Protein AF-A0AAU9N1W0-F1 (afdb_monomer_lite)

Sequence (113 aa):
MAKTRSMTRNQNHDDGSSTKKIKTWDNGGVAPWLDLNHDVLFLVMMRLGIVDFFAFSGVCKSWRSLSLSNKKRFMASKPPILMRISTRGNEKECCLKDFEGRKLKTIIPHSER

Structure (mmCIF, N/CA/C/O backbone):
data_AF-A0AAU9N1W0-F1
#
_entry.id   AF-A0AAU9N1W0-F1
#
loop_
_atom_site.group_PDB
_atom_site.id
_atom_site.type_symbol
_atom_site.label_atom_id
_atom_site.label_alt_id
_atom_site.label_comp_id
_atom_site.label_asym_id
_atom_site.label_entity_id
_atom_site.label_seq_id
_atom_site.pdbx_PDB_ins_code
_atom_site.Cartn_x
_atom_site.Cartn_y
_atom_site.C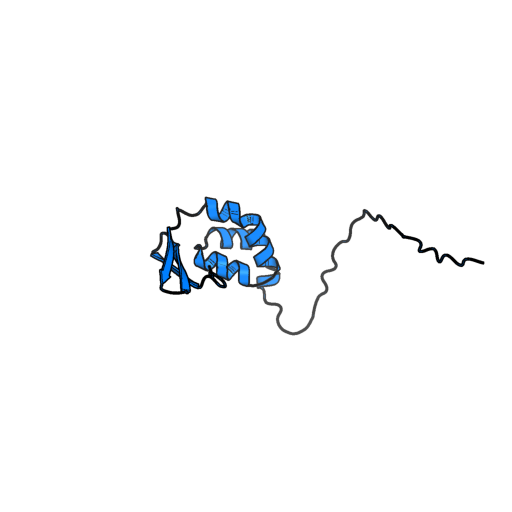artn_z
_atom_site.occupancy
_atom_site.B_iso_or_equiv
_atom_site.auth_seq_id
_atom_site.auth_comp_id
_atom_site.auth_asym_id
_atom_site.auth_atom_id
_atom_site.pdbx_PDB_model_num
ATOM 1 N N . MET A 1 1 ? 59.869 12.575 26.942 1.00 43.62 1 MET A N 1
ATOM 2 C CA . MET A 1 1 ? 59.763 11.940 25.609 1.00 43.62 1 MET A CA 1
ATOM 3 C C . MET A 1 1 ? 58.312 11.546 25.378 1.00 43.62 1 MET A C 1
ATOM 5 O O . MET A 1 1 ? 57.857 10.566 25.950 1.00 43.62 1 MET A O 1
ATOM 9 N N . ALA A 1 2 ? 57.566 12.355 24.627 1.00 40.91 2 ALA A N 1
ATOM 10 C CA . ALA A 1 2 ? 56.167 12.102 24.289 1.00 40.91 2 ALA A CA 1
ATOM 11 C C . ALA A 1 2 ? 56.091 11.577 22.850 1.00 40.91 2 ALA A C 1
ATOM 13 O O . ALA A 1 2 ? 56.709 12.154 21.959 1.00 40.91 2 ALA A O 1
ATOM 14 N N . LYS A 1 3 ? 55.360 10.481 22.622 1.00 43.44 3 LYS A N 1
ATOM 15 C CA . LYS A 1 3 ? 55.134 9.918 21.285 1.00 43.44 3 LYS A CA 1
ATOM 16 C C . LYS A 1 3 ? 53.661 10.091 20.926 1.00 43.44 3 LYS A C 1
ATOM 18 O O . LYS A 1 3 ? 52.831 9.247 21.244 1.00 43.44 3 LYS A O 1
ATOM 23 N N . THR A 1 4 ? 53.335 11.216 20.300 1.00 46.97 4 THR A N 1
ATOM 24 C CA . THR A 1 4 ? 52.032 11.467 19.679 1.00 46.97 4 THR A CA 1
ATOM 25 C C . THR A 1 4 ? 51.969 10.733 18.342 1.00 46.97 4 THR A C 1
ATOM 27 O O . THR A 1 4 ? 52.830 10.890 17.479 1.00 46.97 4 THR A O 1
ATOM 30 N N . ARG A 1 5 ? 50.960 9.877 18.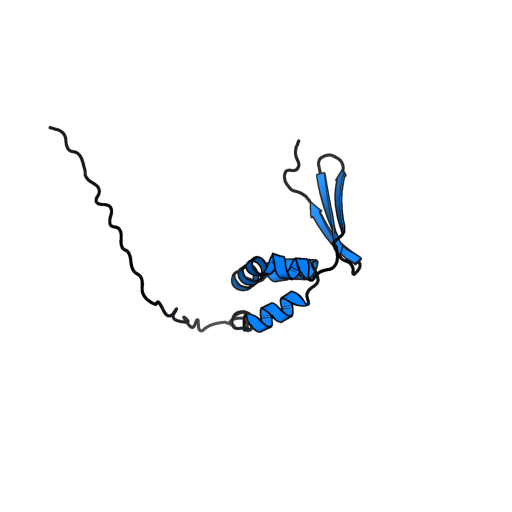179 1.00 45.56 5 ARG A N 1
ATOM 31 C CA . ARG A 1 5 ? 50.696 9.151 16.934 1.00 45.56 5 ARG A CA 1
ATOM 32 C C . ARG A 1 5 ? 49.720 9.999 16.116 1.00 45.56 5 ARG A C 1
ATOM 34 O O . ARG A 1 5 ? 48.571 10.151 16.518 1.00 45.56 5 ARG A O 1
ATOM 41 N N . SER A 1 6 ? 50.190 10.598 15.022 1.00 42.62 6 SER A N 1
ATOM 42 C CA . SER A 1 6 ? 49.324 11.293 14.067 1.00 42.62 6 SER A CA 1
ATOM 43 C C . SER A 1 6 ? 48.512 10.270 13.266 1.00 42.62 6 SER A C 1
ATOM 45 O O . SER A 1 6 ? 49.007 9.193 12.929 1.00 42.62 6 SER A O 1
ATOM 47 N N . MET A 1 7 ? 47.250 10.590 12.983 1.00 37.75 7 MET A N 1
ATOM 48 C CA . MET A 1 7 ? 46.437 9.864 12.010 1.00 37.75 7 MET A CA 1
ATOM 49 C C . MET A 1 7 ? 46.063 10.818 10.882 1.00 37.75 7 MET A C 1
ATOM 51 O O . MET A 1 7 ? 45.383 11.820 11.095 1.00 37.75 7 MET A O 1
ATOM 55 N N . THR A 1 8 ? 46.556 10.513 9.687 1.00 45.19 8 THR A N 1
ATOM 56 C CA . THR A 1 8 ? 46.300 11.254 8.453 1.00 45.19 8 THR A CA 1
ATOM 57 C C . THR A 1 8 ? 44.890 10.926 7.959 1.00 45.19 8 THR A C 1
ATOM 59 O O . THR A 1 8 ? 44.561 9.768 7.708 1.00 45.19 8 THR A O 1
ATOM 62 N N . ARG A 1 9 ? 44.040 11.949 7.845 1.00 38.00 9 ARG A N 1
ATOM 63 C CA . ARG A 1 9 ? 42.681 11.866 7.296 1.00 38.00 9 ARG A CA 1
ATOM 64 C C . ARG A 1 9 ? 42.753 12.074 5.783 1.00 38.00 9 ARG A C 1
ATOM 66 O O . ARG A 1 9 ? 42.900 13.208 5.340 1.00 38.00 9 ARG A O 1
ATOM 73 N N . ASN A 1 10 ? 42.619 11.003 5.004 1.00 48.00 10 ASN A N 1
ATOM 74 C CA . ASN A 1 10 ? 42.475 11.117 3.553 1.00 48.00 10 ASN A CA 1
ATOM 75 C C . ASN A 1 10 ? 41.019 11.451 3.203 1.00 48.00 10 ASN A C 1
ATOM 77 O O . ASN A 1 10 ? 40.102 10.701 3.538 1.00 48.00 10 ASN A O 1
ATOM 81 N N . GLN A 1 11 ? 40.824 12.599 2.555 1.00 49.47 11 GLN A N 1
ATOM 82 C CA . GLN A 1 11 ? 39.613 12.937 1.815 1.00 49.47 11 GLN A CA 1
ATOM 83 C C . GLN A 1 11 ? 39.858 12.577 0.351 1.00 49.47 11 GLN A C 1
ATOM 85 O O . GLN A 1 11 ? 40.803 13.100 -0.230 1.00 49.47 11 GLN A O 1
ATOM 90 N N . ASN A 1 12 ? 39.004 11.738 -0.233 1.00 49.66 12 ASN A N 1
ATOM 91 C CA . ASN A 1 12 ? 38.933 11.583 -1.682 1.00 49.66 12 ASN A CA 1
ATOM 92 C C . ASN A 1 12 ? 37.580 12.120 -2.149 1.00 49.66 12 ASN A C 1
ATOM 94 O O . ASN A 1 12 ? 36.524 11.664 -1.707 1.00 49.66 12 ASN A O 1
ATOM 98 N N . HIS A 1 13 ? 37.672 13.139 -2.992 1.00 50.28 13 HIS A N 1
ATOM 99 C CA . HIS A 1 13 ? 36.611 13.757 -3.764 1.00 50.28 13 HIS A CA 1
ATOM 100 C C . HIS A 1 13 ? 36.705 13.121 -5.151 1.00 50.28 13 HIS A C 1
ATOM 102 O O . HIS A 1 13 ? 37.756 13.235 -5.767 1.00 50.28 13 HIS A O 1
ATOM 108 N N . ASP A 1 14 ? 35.653 12.458 -5.627 1.00 45.44 14 ASP A N 1
ATOM 109 C CA . ASP A 1 14 ? 35.575 11.983 -7.012 1.00 45.44 14 ASP A CA 1
ATOM 110 C C . ASP A 1 14 ? 34.160 12.243 -7.537 1.00 45.44 14 ASP A C 1
ATOM 112 O O . ASP A 1 14 ? 33.207 11.518 -7.241 1.00 45.44 14 ASP A O 1
ATOM 116 N N . ASP A 1 15 ? 34.043 13.331 -8.298 1.00 48.41 15 ASP A N 1
ATOM 117 C CA . ASP A 1 15 ? 33.016 13.502 -9.318 1.00 48.41 15 ASP A CA 1
ATOM 118 C C . ASP A 1 15 ? 33.400 12.640 -10.525 1.00 48.41 15 ASP A C 1
ATOM 120 O O . ASP A 1 15 ? 34.540 12.684 -10.984 1.00 48.41 15 ASP A O 1
ATOM 124 N N . GLY A 1 16 ? 32.442 11.902 -11.090 1.00 38.09 16 GLY A N 1
ATOM 125 C CA . GLY A 1 16 ? 32.616 11.321 -12.422 1.00 38.09 16 GLY A CA 1
ATOM 126 C C . GLY A 1 16 ? 31.997 9.944 -12.608 1.00 38.09 16 GLY A C 1
ATOM 127 O O . GLY A 1 16 ? 32.638 8.928 -12.381 1.00 38.09 16 GLY A O 1
ATOM 128 N N . SER A 1 17 ? 30.754 9.943 -13.094 1.00 55.50 17 SER A N 1
ATOM 129 C CA . SER A 1 17 ? 30.166 8.927 -13.981 1.00 55.50 17 SER A CA 1
ATOM 130 C C . SER A 1 17 ? 30.546 7.459 -13.719 1.00 55.50 17 SER A C 1
ATOM 132 O O . SER A 1 17 ? 31.507 6.925 -14.269 1.00 55.50 17 SER A O 1
ATOM 134 N N . SER A 1 18 ? 29.710 6.755 -12.952 1.00 45.41 18 SER A N 1
ATOM 135 C CA . SER A 1 18 ? 29.723 5.291 -12.915 1.00 45.41 18 SER A CA 1
ATOM 136 C C . SER A 1 18 ? 28.427 4.752 -13.507 1.00 45.41 18 SER A C 1
ATOM 138 O O . SER A 1 18 ? 27.393 4.654 -12.840 1.00 45.41 18 SER A O 1
ATOM 140 N N . THR A 1 19 ? 28.491 4.393 -14.787 1.00 55.75 19 THR A N 1
ATOM 141 C CA . THR A 1 19 ? 27.538 3.504 -15.449 1.00 55.75 19 THR A CA 1
ATOM 142 C C . THR A 1 19 ? 27.465 2.213 -14.633 1.00 55.75 19 THR A C 1
ATOM 144 O O . THR A 1 19 ? 28.410 1.421 -14.614 1.00 55.75 19 THR A O 1
ATOM 147 N N . LYS A 1 20 ? 26.370 2.002 -13.893 1.00 53.62 20 LYS A N 1
ATOM 148 C CA . LYS A 1 20 ? 26.198 0.785 -13.094 1.00 53.62 20 LYS A CA 1
ATOM 149 C C . LYS A 1 20 ? 26.062 -0.407 -14.039 1.00 53.62 20 LYS A C 1
ATOM 151 O O . LYS A 1 20 ? 25.022 -0.600 -14.659 1.00 53.62 20 LYS A O 1
ATOM 156 N N . LYS A 1 21 ? 27.139 -1.193 -14.135 1.00 45.66 21 LYS A N 1
ATOM 157 C CA . LYS A 1 21 ? 27.176 -2.520 -14.757 1.00 45.66 21 LYS A CA 1
ATOM 158 C C . LYS A 1 21 ? 25.993 -3.348 -14.257 1.00 45.66 21 LYS A C 1
ATOM 160 O O . LYS A 1 21 ? 25.926 -3.678 -13.072 1.00 45.66 21 LYS A O 1
ATOM 165 N N . ILE A 1 22 ? 25.096 -3.701 -15.170 1.00 53.22 22 ILE A N 1
ATOM 166 C CA . ILE A 1 22 ? 24.101 -4.748 -14.956 1.00 53.22 22 ILE A CA 1
ATOM 167 C C . ILE A 1 22 ? 24.892 -6.049 -14.833 1.00 53.22 22 ILE A C 1
ATOM 169 O O . ILE A 1 22 ? 25.484 -6.533 -15.794 1.00 53.22 22 ILE A O 1
ATOM 173 N N . LYS A 1 23 ? 24.994 -6.554 -13.604 1.00 50.44 23 LYS A N 1
ATOM 174 C CA . LYS A 1 23 ? 25.594 -7.850 -13.313 1.00 50.44 23 LYS A CA 1
ATOM 175 C C . LYS A 1 23 ? 24.504 -8.888 -13.564 1.00 50.44 23 LYS A C 1
ATOM 177 O O . LYS A 1 23 ? 23.641 -9.084 -12.714 1.00 50.44 23 LYS A O 1
ATOM 182 N N . THR A 1 24 ? 24.508 -9.477 -14.754 1.00 47.59 24 THR A N 1
ATOM 183 C CA . THR A 1 24 ? 23.629 -10.586 -15.127 1.00 47.59 24 THR A CA 1
ATOM 184 C C . THR A 1 24 ? 23.918 -11.754 -14.189 1.00 47.59 24 THR A C 1
ATOM 186 O O . THR A 1 24 ? 25.032 -12.278 -14.166 1.00 47.59 24 THR A O 1
ATOM 189 N N . TRP A 1 25 ? 22.943 -12.111 -13.355 1.00 46.00 25 TRP A N 1
ATOM 190 C CA . TRP A 1 25 ? 22.991 -13.328 -12.555 1.00 46.00 25 TRP A CA 1
ATOM 191 C C . TRP A 1 25 ? 22.238 -14.403 -13.334 1.00 46.00 25 TRP A C 1
ATOM 193 O O . TRP A 1 25 ? 21.014 -14.481 -13.274 1.00 46.00 25 TRP A O 1
ATOM 203 N N . ASP A 1 26 ? 22.977 -15.206 -14.095 1.00 58.41 26 ASP A N 1
ATOM 204 C CA . ASP A 1 26 ? 22.458 -16.452 -14.654 1.00 58.41 26 ASP A CA 1
ATOM 205 C C . ASP A 1 26 ? 22.409 -17.495 -13.534 1.00 58.41 26 ASP A C 1
ATOM 207 O O . ASP A 1 26 ? 23.433 -18.049 -13.133 1.00 58.41 26 ASP A O 1
ATOM 211 N N . ASN A 1 27 ? 21.224 -17.663 -12.941 1.00 46.78 27 ASN A N 1
ATOM 212 C CA . ASN A 1 27 ? 20.577 -18.959 -12.704 1.00 46.78 27 ASN A CA 1
ATOM 213 C C . ASN A 1 27 ? 19.375 -18.799 -11.762 1.00 46.78 27 ASN A C 1
ATOM 215 O O . ASN A 1 27 ? 19.530 -18.449 -10.593 1.00 46.78 27 ASN A O 1
ATOM 219 N N . GLY A 1 28 ? 18.185 -19.133 -12.273 1.00 53.16 28 GLY A N 1
ATOM 220 C CA . GLY A 1 28 ? 16.976 -19.345 -11.472 1.00 53.16 28 GLY A CA 1
ATOM 221 C C . GLY A 1 28 ? 15.982 -18.183 -11.448 1.00 53.16 28 GLY A C 1
ATOM 222 O O . GLY A 1 28 ? 15.647 -17.696 -10.375 1.00 53.16 28 GLY A O 1
ATOM 223 N N . GLY A 1 29 ? 15.491 -17.762 -12.620 1.00 57.62 29 GLY A N 1
ATOM 224 C CA . GLY A 1 29 ? 14.239 -17.006 -12.759 1.00 57.62 29 GLY A CA 1
ATOM 225 C C . GLY A 1 29 ? 14.193 -15.675 -12.008 1.00 57.62 29 GLY A C 1
ATOM 226 O O . GLY A 1 29 ? 13.436 -15.525 -11.050 1.00 57.62 29 GLY A O 1
ATOM 227 N N . VAL A 1 30 ? 14.958 -14.681 -12.467 1.00 56.75 30 VAL A N 1
ATOM 228 C CA . VAL A 1 30 ? 14.733 -13.290 -12.054 1.00 56.75 30 VAL A CA 1
ATOM 229 C C . VAL A 1 30 ? 13.292 -12.938 -12.421 1.00 56.75 30 VAL A C 1
ATOM 231 O O . VAL A 1 30 ? 12.916 -12.971 -13.591 1.00 56.75 30 VAL A O 1
ATOM 234 N N . ALA A 1 31 ? 12.459 -12.683 -11.408 1.00 61.06 31 ALA A N 1
ATOM 235 C CA . ALA A 1 31 ? 11.054 -12.370 -11.614 1.00 61.06 31 ALA A CA 1
ATOM 236 C C . ALA A 1 31 ? 10.946 -11.190 -12.606 1.00 61.06 31 ALA A C 1
ATOM 238 O O . ALA A 1 31 ? 11.535 -10.142 -12.325 1.00 61.06 31 ALA A O 1
ATOM 239 N N . PRO A 1 32 ? 10.177 -11.312 -13.708 1.00 67.44 32 PRO A N 1
ATOM 240 C CA . PRO A 1 32 ? 10.053 -10.287 -14.759 1.00 67.44 32 PRO A CA 1
ATOM 241 C C . PRO A 1 32 ? 9.719 -8.877 -14.240 1.00 67.44 32 PRO A C 1
ATOM 243 O O . PRO A 1 32 ? 9.941 -7.870 -14.901 1.00 67.44 32 PRO A O 1
ATOM 246 N N . TRP A 1 33 ? 9.185 -8.809 -13.023 1.00 68.81 33 TRP A N 1
ATOM 247 C CA . TRP A 1 33 ? 8.803 -7.604 -12.304 1.00 68.81 33 TRP A CA 1
ATOM 248 C C . TRP A 1 33 ? 9.968 -6.721 -11.832 1.00 68.81 33 TRP A C 1
ATOM 250 O O . TRP A 1 33 ? 9.726 -5.555 -11.517 1.00 68.81 33 TRP A O 1
ATOM 260 N N . LEU A 1 34 ? 11.203 -7.237 -11.747 1.00 66.69 34 LEU A N 1
ATOM 261 C CA . LEU A 1 34 ? 12.376 -6.422 -11.388 1.00 66.69 34 LEU A CA 1
ATOM 262 C C . LEU A 1 34 ? 12.856 -5.542 -12.550 1.00 66.69 34 LEU A C 1
ATOM 264 O O . LEU A 1 34 ? 13.309 -4.429 -12.293 1.00 66.69 34 LEU A O 1
ATOM 268 N N . ASP A 1 35 ? 12.687 -6.010 -13.788 1.00 72.44 35 ASP A N 1
ATOM 269 C CA . ASP A 1 35 ? 13.051 -5.285 -15.014 1.00 72.44 35 ASP A CA 1
ATOM 270 C C . ASP A 1 35 ? 11.896 -4.432 -15.567 1.00 72.44 35 ASP A C 1
ATOM 272 O O . ASP A 1 35 ? 12.019 -3.784 -16.609 1.00 72.44 35 ASP A O 1
ATOM 276 N N . LEU A 1 36 ? 10.7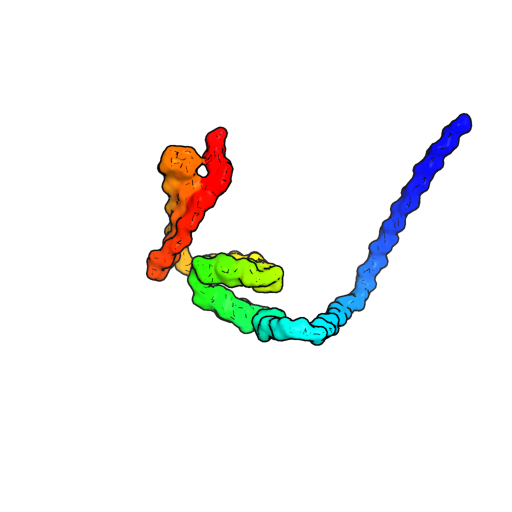51 -4.408 -14.875 1.00 76.62 36 LEU A N 1
ATOM 277 C CA . LEU A 1 36 ? 9.608 -3.603 -15.284 1.00 76.62 36 LEU A CA 1
ATOM 278 C C . LEU A 1 36 ? 9.947 -2.107 -15.193 1.00 76.62 36 LEU A C 1
ATOM 280 O O . LEU A 1 36 ? 10.375 -1.614 -14.148 1.00 76.62 36 LEU A O 1
ATOM 284 N N . ASN A 1 37 ? 9.689 -1.372 -16.278 1.00 87.00 37 ASN A N 1
ATOM 285 C CA . ASN A 1 37 ? 9.927 0.069 -16.346 1.00 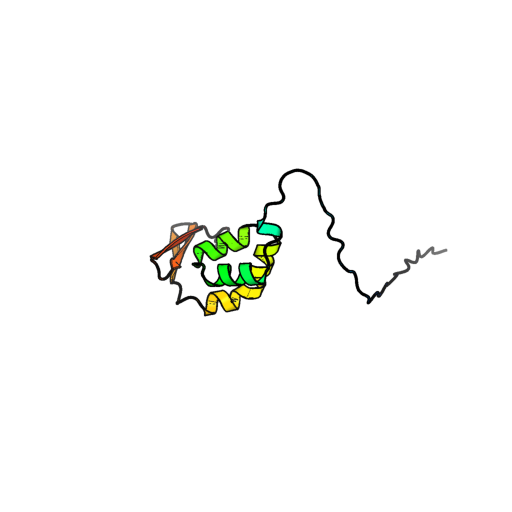87.00 37 ASN A CA 1
ATOM 286 C C . ASN A 1 37 ? 9.204 0.811 -15.198 1.00 87.00 37 ASN A C 1
ATOM 288 O O . ASN A 1 37 ? 8.002 0.630 -14.970 1.00 87.00 37 ASN A O 1
ATOM 292 N N . HIS A 1 38 ? 9.940 1.684 -14.504 1.00 87.88 38 HIS A N 1
ATOM 293 C CA . HIS A 1 38 ? 9.441 2.530 -13.422 1.00 87.88 38 HIS A CA 1
ATOM 294 C C . HIS A 1 38 ? 8.217 3.371 -13.805 1.00 87.88 38 HIS A C 1
ATOM 296 O O . HIS A 1 38 ? 7.362 3.594 -12.949 1.00 87.88 38 HIS A O 1
ATOM 302 N N . ASP A 1 39 ? 8.087 3.781 -15.066 1.00 90.75 39 ASP A N 1
ATOM 303 C CA . ASP A 1 39 ? 6.933 4.545 -15.548 1.00 90.75 39 ASP A CA 1
ATOM 304 C C . ASP A 1 39 ? 5.650 3.705 -15.533 1.00 90.75 39 ASP A C 1
ATOM 306 O O . ASP A 1 39 ? 4.593 4.150 -15.077 1.00 90.75 39 ASP A O 1
ATOM 310 N N . VAL A 1 40 ? 5.749 2.446 -15.969 1.00 92.06 40 VAL A N 1
ATOM 311 C CA . VAL A 1 40 ? 4.633 1.490 -15.937 1.00 92.06 40 VAL A CA 1
ATOM 312 C C . VAL A 1 40 ? 4.274 1.171 -14.493 1.00 92.06 40 VAL A C 1
ATOM 314 O O . VAL A 1 40 ? 3.102 1.160 -14.116 1.00 92.06 40 VAL A O 1
ATOM 317 N N . LEU A 1 41 ? 5.291 0.978 -13.658 1.00 92.50 41 LEU A N 1
ATOM 318 C CA . LEU A 1 41 ? 5.113 0.705 -12.244 1.00 92.50 41 LEU A CA 1
ATOM 319 C C . LEU A 1 41 ? 4.434 1.882 -11.515 1.00 92.50 41 LEU A C 1
ATOM 321 O O . LEU A 1 41 ? 3.556 1.674 -10.676 1.00 92.50 41 LEU A O 1
ATOM 325 N N . PHE A 1 42 ? 4.772 3.119 -11.887 1.00 94.69 42 PHE A N 1
ATOM 326 C CA . PHE A 1 42 ? 4.118 4.333 -11.402 1.00 94.69 42 PHE A CA 1
ATOM 327 C C . PHE A 1 42 ? 2.649 4.409 -11.845 1.00 94.69 42 PHE A C 1
ATOM 329 O O . PHE A 1 42 ? 1.775 4.702 -11.027 1.00 94.69 42 PHE A O 1
ATOM 336 N N . LEU A 1 43 ? 2.353 4.102 -13.111 1.00 95.12 43 LEU A N 1
ATOM 337 C CA . LEU A 1 43 ? 0.980 4.060 -13.628 1.00 95.12 43 LEU A CA 1
ATOM 338 C C . LEU A 1 43 ? 0.115 3.047 -12.869 1.00 95.12 43 LEU A C 1
ATOM 340 O O . LEU A 1 43 ? -1.010 3.371 -12.485 1.00 95.12 43 LEU A O 1
ATOM 344 N N . VAL A 1 44 ? 0.648 1.848 -12.613 1.00 94.31 44 VAL A N 1
ATOM 345 C CA . VAL A 1 44 ? -0.023 0.823 -11.798 1.00 94.31 44 VAL A CA 1
ATOM 346 C C . VAL A 1 44 ? -0.264 1.353 -10.389 1.00 94.31 44 VAL A C 1
ATOM 348 O O . VAL A 1 44 ? -1.406 1.363 -9.934 1.00 94.31 44 VAL A O 1
ATOM 351 N N . MET A 1 45 ? 0.778 1.872 -9.733 1.00 95.38 45 MET A N 1
ATOM 352 C CA . MET A 1 45 ? 0.705 2.425 -8.378 1.00 95.38 45 MET A CA 1
ATOM 353 C C . MET A 1 45 ? -0.393 3.487 -8.240 1.00 95.38 45 MET A C 1
ATOM 355 O O . MET A 1 45 ? -1.152 3.464 -7.274 1.00 95.38 45 MET A O 1
ATOM 359 N N . MET A 1 46 ? -0.529 4.402 -9.204 1.00 96.00 46 MET A N 1
ATOM 360 C CA . MET A 1 46 ? -1.539 5.466 -9.149 1.00 96.00 46 MET A CA 1
ATOM 361 C C . MET A 1 46 ? -2.982 4.943 -9.218 1.00 96.00 46 MET A C 1
ATOM 363 O O . MET A 1 46 ? -3.896 5.593 -8.699 1.00 96.00 46 MET A O 1
ATOM 367 N N . ARG A 1 47 ? -3.204 3.754 -9.790 1.00 94.00 47 ARG A N 1
ATOM 368 C CA . ARG A 1 47 ? -4.527 3.113 -9.869 1.00 94.00 47 ARG A CA 1
ATOM 369 C C . ARG A 1 47 ? -4.903 2.322 -8.614 1.00 94.00 47 ARG A C 1
ATOM 371 O O . ARG A 1 47 ? -6.074 2.009 -8.440 1.00 94.00 47 ARG A O 1
ATOM 378 N N . LEU A 1 48 ? -3.952 2.044 -7.724 1.00 91.94 48 LEU A N 1
ATOM 379 C CA . LEU A 1 48 ? -4.182 1.220 -6.536 1.00 91.94 48 LEU A CA 1
ATOM 380 C C . LEU A 1 48 ? -5.084 1.891 -5.492 1.00 91.94 48 LEU A C 1
ATOM 382 O O . LEU A 1 48 ? -5.092 3.119 -5.340 1.00 91.94 48 LEU A O 1
ATOM 386 N N . GLY A 1 49 ? -5.799 1.065 -4.725 1.00 89.94 49 GLY A N 1
ATOM 387 C CA . GLY A 1 49 ? -6.383 1.472 -3.450 1.00 89.94 49 GLY A CA 1
ATOM 388 C C . GLY A 1 49 ? -5.300 1.695 -2.391 1.00 89.94 49 GLY A C 1
ATOM 389 O O . GLY A 1 49 ? -4.142 1.321 -2.567 1.00 89.94 49 GLY A O 1
ATOM 390 N N . ILE A 1 50 ? -5.661 2.306 -1.262 1.00 88.88 50 ILE A N 1
ATOM 391 C CA . ILE A 1 50 ? -4.693 2.609 -0.190 1.00 88.88 50 ILE A CA 1
ATOM 392 C C . ILE A 1 50 ? -4.108 1.333 0.419 1.00 88.88 50 ILE A C 1
ATOM 394 O O . ILE A 1 50 ? -2.909 1.267 0.676 1.00 88.88 50 ILE A O 1
ATOM 398 N N . VAL A 1 51 ? -4.945 0.312 0.621 1.00 87.12 51 VAL A N 1
ATOM 399 C CA . VAL A 1 51 ? -4.508 -0.992 1.140 1.00 87.12 51 VAL A CA 1
ATOM 400 C C . VAL A 1 51 ? -3.505 -1.638 0.182 1.00 87.12 51 VAL A C 1
ATOM 402 O O . VAL A 1 51 ? -2.413 -2.027 0.597 1.00 87.12 51 VAL A O 1
ATOM 405 N N . ASP A 1 52 ? -3.836 -1.659 -1.108 1.00 91.31 52 ASP A N 1
ATOM 406 C CA . ASP A 1 52 ? -2.985 -2.237 -2.149 1.00 91.31 52 ASP A CA 1
ATOM 407 C C . ASP A 1 52 ? -1.670 -1.462 -2.299 1.00 91.31 52 ASP A C 1
ATOM 409 O O . ASP A 1 52 ? -0.623 -2.062 -2.518 1.00 91.31 52 ASP A O 1
ATOM 413 N N . PHE A 1 53 ? -1.685 -0.138 -2.118 1.00 92.81 53 PHE A N 1
ATOM 414 C CA . PHE A 1 53 ? -0.480 0.693 -2.129 1.00 92.81 53 PHE A CA 1
ATOM 415 C C . PHE A 1 53 ? 0.511 0.305 -1.024 1.00 92.81 53 PHE A C 1
ATOM 417 O O . PHE A 1 53 ? 1.720 0.245 -1.265 1.00 92.81 53 PHE A O 1
ATOM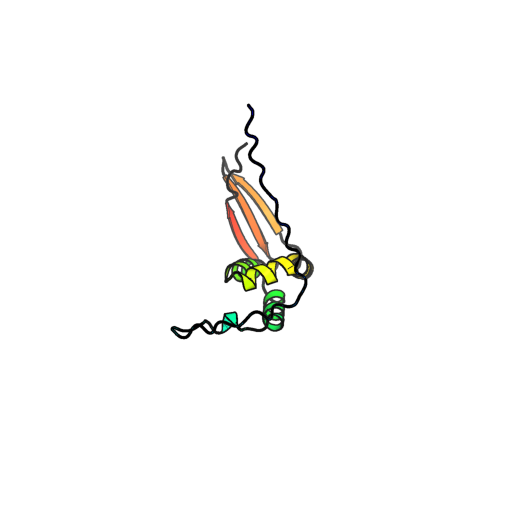 424 N N . PHE A 1 54 ? 0.026 0.001 0.185 1.00 90.06 54 PHE A N 1
ATOM 425 C CA . PHE A 1 54 ? 0.904 -0.466 1.259 1.00 90.06 54 PHE A CA 1
ATOM 426 C C . PHE A 1 54 ? 1.532 -1.820 0.921 1.00 90.06 54 PHE A C 1
ATOM 428 O O . PHE A 1 54 ? 2.750 -1.962 1.046 1.00 90.06 54 PHE A O 1
ATOM 435 N N . ALA A 1 55 ? 0.741 -2.773 0.420 1.00 92.06 55 ALA A N 1
ATOM 436 C CA . ALA A 1 55 ? 1.249 -4.070 -0.028 1.00 92.06 55 ALA A CA 1
ATOM 437 C C . ALA A 1 55 ? 2.270 -3.921 -1.172 1.00 92.06 55 ALA A C 1
ATOM 439 O O . ALA A 1 55 ? 3.359 -4.493 -1.122 1.00 92.06 55 ALA A O 1
ATOM 440 N N . PHE A 1 56 ? 1.968 -3.067 -2.151 1.00 94.00 56 PHE A N 1
ATOM 441 C CA . PHE A 1 56 ? 2.834 -2.732 -3.279 1.00 94.00 56 PHE A CA 1
ATOM 442 C C . PHE A 1 56 ? 4.196 -2.183 -2.830 1.00 94.00 56 PHE A C 1
ATOM 444 O O . PHE A 1 56 ? 5.243 -2.626 -3.303 1.00 94.00 56 PHE A O 1
ATOM 451 N N . SER A 1 57 ? 4.213 -1.285 -1.841 1.00 93.75 57 SER A N 1
ATOM 452 C CA . SER A 1 57 ? 5.457 -0.752 -1.265 1.00 93.75 57 SER A CA 1
ATOM 453 C C . SER A 1 57 ? 6.294 -1.803 -0.508 1.00 93.75 57 SER A C 1
ATOM 455 O O . SER A 1 57 ? 7.466 -1.575 -0.183 1.00 93.75 57 SER A O 1
ATOM 457 N N . GLY A 1 58 ? 5.696 -2.958 -0.208 1.00 92.81 58 GLY A N 1
ATOM 458 C CA . GLY A 1 58 ? 6.313 -4.081 0.486 1.00 92.81 58 GLY A CA 1
ATOM 459 C C . GLY A 1 58 ? 7.078 -5.051 -0.417 1.00 92.81 58 GLY A C 1
ATOM 460 O O . GLY A 1 58 ? 7.957 -5.736 0.097 1.00 92.81 58 GLY A O 1
ATOM 461 N N . VAL A 1 59 ? 6.801 -5.076 -1.729 1.00 91.94 59 VAL A N 1
ATOM 462 C CA . VAL A 1 59 ? 7.257 -6.131 -2.661 1.00 91.94 59 VAL A CA 1
ATOM 463 C C . VAL A 1 59 ? 8.780 -6.251 -2.732 1.00 91.94 59 VAL A C 1
ATOM 465 O O . VAL A 1 59 ? 9.338 -7.324 -2.524 1.00 91.94 59 VAL A O 1
ATOM 468 N N . CYS A 1 60 ? 9.477 -5.154 -3.027 1.00 90.56 60 CYS A N 1
ATOM 469 C CA . CYS A 1 60 ? 10.938 -5.128 -3.081 1.00 90.56 60 CYS A CA 1
ATOM 470 C C . CYS A 1 60 ? 11.481 -3.719 -2.797 1.00 90.56 60 CYS A C 1
ATOM 472 O O . CYS A 1 60 ? 10.728 -2.748 -2.693 1.00 90.56 60 CYS A O 1
ATOM 474 N N . LYS A 1 61 ? 12.811 -3.581 -2.684 1.00 90.31 61 LYS A N 1
ATOM 475 C CA . LYS A 1 61 ? 13.466 -2.286 -2.402 1.00 90.31 61 LYS A CA 1
ATOM 476 C C . LYS A 1 61 ? 13.167 -1.224 -3.471 1.00 90.31 61 LYS A C 1
ATOM 478 O O . LYS A 1 61 ? 12.952 -0.067 -3.120 1.00 90.31 61 LYS A O 1
ATOM 483 N N . SER A 1 62 ? 13.129 -1.618 -4.747 1.00 91.00 62 SER A N 1
ATOM 484 C CA . SER A 1 62 ? 12.850 -0.715 -5.874 1.00 91.00 62 SER A CA 1
ATOM 485 C C . SER A 1 62 ? 11.419 -0.161 -5.811 1.00 91.00 62 SER A C 1
ATOM 487 O O . SER A 1 62 ? 11.214 1.054 -5.811 1.00 91.00 62 SER A O 1
ATOM 489 N N . TRP A 1 63 ? 10.429 -1.039 -5.620 1.00 94.19 63 TRP A N 1
ATOM 490 C CA . TRP A 1 63 ? 9.017 -0.660 -5.508 1.00 94.19 63 TRP A CA 1
ATOM 491 C C . TRP A 1 63 ? 8.764 0.200 -4.270 1.00 94.19 63 TRP A C 1
ATOM 493 O O . TRP A 1 63 ? 8.050 1.202 -4.339 1.00 94.19 63 TRP A O 1
ATOM 503 N N . ARG A 1 64 ? 9.420 -0.125 -3.149 1.00 94.75 64 ARG A N 1
ATOM 504 C CA . ARG A 1 64 ? 9.398 0.704 -1.940 1.00 94.75 64 ARG A CA 1
ATOM 505 C C . ARG A 1 64 ? 9.928 2.108 -2.206 1.00 94.75 64 ARG A C 1
ATOM 507 O O . ARG A 1 64 ? 9.283 3.075 -1.816 1.00 94.75 64 ARG A O 1
ATOM 514 N N . SER A 1 65 ? 11.077 2.227 -2.873 1.00 94.38 65 SER A N 1
ATOM 515 C CA . SER A 1 65 ? 11.681 3.522 -3.202 1.00 94.38 65 SER A CA 1
ATOM 516 C C . SER A 1 65 ? 10.759 4.372 -4.082 1.00 94.38 65 SER A C 1
ATOM 518 O O . SER A 1 65 ? 10.491 5.522 -3.733 1.00 94.38 65 SER A O 1
ATOM 520 N N . LEU A 1 66 ? 10.189 3.786 -5.144 1.00 94.62 66 LEU A N 1
ATOM 521 C CA . LEU A 1 66 ? 9.223 4.456 -6.022 1.00 94.62 66 LEU A CA 1
ATOM 522 C C . LEU A 1 66 ? 7.961 4.905 -5.267 1.00 94.62 66 LEU A C 1
ATOM 524 O O . LEU A 1 66 ? 7.485 6.027 -5.448 1.00 94.62 66 LEU A O 1
ATOM 528 N N . SER A 1 67 ? 7.427 4.037 -4.407 1.00 95.62 67 SER A N 1
ATOM 529 C CA . SER A 1 67 ? 6.220 4.320 -3.622 1.00 95.62 67 SER A CA 1
ATOM 530 C C . SER A 1 67 ? 6.445 5.465 -2.642 1.00 95.62 67 SER A C 1
ATOM 532 O O . SER A 1 67 ? 5.600 6.346 -2.499 1.00 95.62 67 SER A O 1
ATOM 534 N N . LEU A 1 68 ? 7.593 5.473 -1.960 1.00 96.12 68 LEU A N 1
ATOM 535 C CA . LEU A 1 68 ? 7.919 6.495 -0.970 1.00 96.12 68 LEU A CA 1
ATOM 536 C C . LEU A 1 68 ? 8.153 7.862 -1.617 1.00 96.12 68 LEU A C 1
ATOM 538 O O . LEU A 1 68 ? 7.626 8.854 -1.110 1.00 96.12 68 LEU A O 1
ATOM 542 N N . SER A 1 69 ? 8.873 7.919 -2.742 1.00 96.38 69 SER A N 1
ATOM 543 C CA . SER A 1 69 ? 9.116 9.177 -3.462 1.00 96.38 69 SER A CA 1
ATOM 544 C C . SER A 1 69 ? 7.824 9.795 -4.004 1.00 96.38 69 SER A C 1
ATOM 546 O O . SER A 1 69 ? 7.670 11.015 -4.000 1.00 96.38 69 SER A O 1
ATOM 548 N N . ASN A 1 70 ? 6.846 8.963 -4.374 1.00 96.62 70 ASN A N 1
ATOM 549 C CA . ASN A 1 70 ? 5.567 9.405 -4.927 1.00 96.62 70 ASN A CA 1
ATOM 550 C C . ASN A 1 70 ? 4.400 9.395 -3.926 1.00 96.62 70 ASN A C 1
ATOM 552 O O . ASN A 1 70 ? 3.273 9.726 -4.302 1.00 96.62 70 ASN A O 1
ATOM 556 N N . LYS A 1 71 ? 4.640 9.082 -2.643 1.00 95.44 71 LYS A N 1
ATOM 557 C CA . LYS A 1 71 ? 3.581 8.910 -1.629 1.00 95.44 71 LYS A CA 1
ATOM 558 C C . LYS A 1 71 ? 2.638 10.107 -1.552 1.00 95.44 71 LYS A C 1
ATOM 560 O O . LYS A 1 71 ? 1.428 9.933 -1.472 1.00 95.44 71 LYS A O 1
ATOM 565 N N . LYS A 1 72 ? 3.179 11.330 -1.585 1.00 95.06 72 LYS A N 1
ATOM 566 C CA . LYS A 1 72 ? 2.375 12.563 -1.511 1.00 95.06 72 LYS A CA 1
ATOM 567 C C . LYS A 1 72 ? 1.421 12.689 -2.700 1.00 95.06 72 LYS A C 1
ATOM 569 O O . LYS A 1 72 ? 0.248 12.982 -2.505 1.00 95.06 72 LYS A O 1
ATOM 574 N N . ARG A 1 73 ? 1.916 12.420 -3.912 1.00 96.00 73 ARG A N 1
ATOM 575 C CA . ARG A 1 73 ? 1.125 12.476 -5.148 1.00 96.00 73 ARG A CA 1
ATOM 576 C C . ARG A 1 73 ? 0.043 11.402 -5.163 1.00 96.00 73 ARG A C 1
ATOM 578 O O . ARG A 1 73 ? -1.096 11.699 -5.506 1.00 96.00 73 ARG A O 1
ATOM 585 N N . PHE A 1 74 ? 0.385 10.187 -4.733 1.00 95.50 74 PHE A N 1
ATOM 586 C CA . PHE A 1 74 ? -0.588 9.116 -4.556 1.00 95.50 74 PHE A CA 1
ATOM 587 C C . PHE A 1 74 ? -1.689 9.537 -3.576 1.00 95.50 74 PHE A C 1
ATOM 589 O O . PHE A 1 74 ? -2.854 9.539 -3.956 1.00 95.50 74 PHE A O 1
ATOM 596 N N . MET A 1 75 ? -1.339 9.980 -2.364 1.00 92.19 75 MET A N 1
ATOM 597 C CA . MET A 1 75 ? -2.322 10.363 -1.341 1.00 92.19 75 MET A CA 1
ATOM 598 C C . MET A 1 75 ? -3.217 11.527 -1.784 1.00 92.19 75 MET A C 1
ATOM 600 O O . MET A 1 75 ? -4.415 11.480 -1.544 1.00 92.19 75 MET A O 1
ATOM 604 N N . ALA A 1 76 ? -2.669 12.525 -2.485 1.00 93.94 76 ALA A N 1
ATOM 605 C CA . ALA A 1 76 ? -3.447 13.638 -3.033 1.00 93.94 76 ALA A CA 1
ATOM 606 C 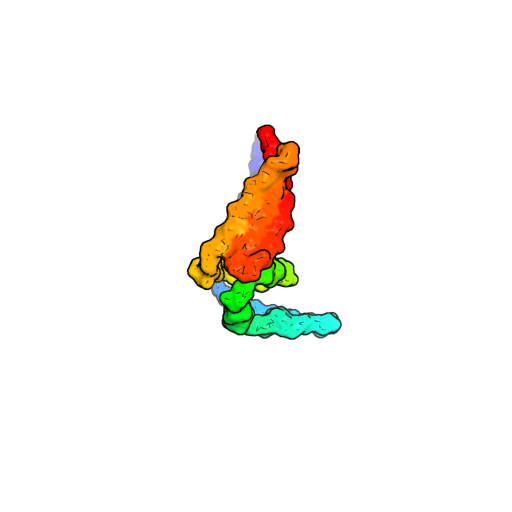C . ALA A 1 76 ? -4.440 13.210 -4.130 1.00 93.94 76 ALA A C 1
ATOM 608 O O . ALA A 1 76 ? -5.440 13.883 -4.348 1.00 93.94 76 ALA A O 1
ATOM 609 N N . SER A 1 77 ? -4.173 12.096 -4.822 1.00 93.12 77 SER A N 1
ATOM 610 C CA . SER A 1 77 ? -5.079 11.539 -5.837 1.00 93.12 77 SER A CA 1
ATOM 611 C C . SER A 1 77 ? -6.187 10.657 -5.261 1.00 93.12 77 SER A C 1
ATOM 613 O O . SER A 1 77 ? -7.078 10.240 -6.001 1.00 93.12 77 SER A O 1
ATOM 615 N N . LYS A 1 78 ? -6.120 10.314 -3.968 1.00 89.31 78 LYS A N 1
ATOM 616 C CA . LYS A 1 78 ? -7.131 9.482 -3.315 1.00 89.31 78 LYS A CA 1
ATOM 617 C C . LYS A 1 78 ? -8.167 10.372 -2.626 1.00 89.31 78 LYS A C 1
ATOM 619 O O . LYS A 1 78 ? -7.816 11.430 -2.105 1.00 89.31 78 LYS A O 1
ATOM 624 N N . PRO A 1 79 ? -9.440 9.951 -2.597 1.00 88.19 79 PRO A N 1
ATOM 625 C CA . PRO A 1 79 ? -10.444 10.635 -1.797 1.00 88.19 79 PRO A CA 1
ATOM 626 C C . PRO A 1 79 ? -10.105 10.537 -0.298 1.00 88.19 79 PRO A C 1
ATOM 628 O O . PRO A 1 79 ? -9.312 9.675 0.101 1.00 88.19 79 PRO A O 1
ATOM 631 N N . PRO A 1 80 ? -10.709 11.398 0.542 1.00 84.81 80 PRO A N 1
ATOM 632 C CA . PRO A 1 80 ? -10.473 11.398 1.979 1.00 84.81 80 PRO A CA 1
ATOM 633 C C . PRO A 1 80 ? -10.642 10.011 2.608 1.00 84.81 80 PRO A C 1
ATOM 635 O O . PRO A 1 80 ? -11.589 9.279 2.320 1.00 84.81 80 PRO A O 1
ATOM 638 N N . ILE A 1 81 ? -9.708 9.668 3.490 1.00 85.69 81 ILE A N 1
ATOM 639 C CA . ILE A 1 81 ? -9.623 8.363 4.143 1.00 85.69 81 ILE A CA 1
ATOM 640 C C . ILE A 1 81 ? -10.139 8.507 5.567 1.00 85.69 81 ILE A C 1
ATOM 642 O O . ILE A 1 81 ? -9.713 9.405 6.294 1.00 85.69 81 ILE A O 1
ATOM 646 N N . LEU A 1 82 ? -11.017 7.601 5.994 1.00 86.25 82 LEU A N 1
ATOM 647 C CA . LEU A 1 82 ? -11.467 7.577 7.378 1.00 86.25 82 LEU A CA 1
ATOM 648 C C . LEU A 1 82 ? -10.491 6.752 8.215 1.00 86.25 82 LEU A C 1
ATOM 650 O O . LEU A 1 82 ? -10.415 5.532 8.073 1.00 86.25 82 LEU A O 1
ATOM 654 N N . MET A 1 83 ? -9.783 7.413 9.123 1.00 87.69 83 MET A N 1
ATOM 655 C CA . MET A 1 83 ? -8.944 6.761 10.123 1.00 87.69 83 MET A CA 1
ATOM 656 C C . MET A 1 83 ? -9.624 6.852 11.490 1.00 87.69 83 MET A C 1
ATOM 658 O O . MET A 1 83 ? -10.008 7.933 11.932 1.00 87.69 83 MET A O 1
ATOM 662 N N . ARG A 1 84 ? -9.798 5.711 12.155 1.00 87.94 84 ARG A N 1
ATOM 663 C CA . ARG A 1 84 ? -10.343 5.608 13.510 1.00 87.94 84 ARG A CA 1
ATOM 664 C C . ARG A 1 84 ? -9.315 4.945 14.405 1.00 87.94 84 ARG A C 1
ATOM 666 O O . ARG A 1 84 ? -8.841 3.861 14.086 1.00 87.94 84 ARG A O 1
ATOM 673 N N . ILE A 1 85 ? -9.009 5.579 15.527 1.00 87.56 85 ILE A N 1
ATOM 674 C CA . ILE A 1 85 ? -8.202 4.975 16.582 1.00 87.56 85 ILE A CA 1
ATOM 675 C C . ILE A 1 85 ? -9.161 4.613 17.710 1.00 87.56 85 ILE A C 1
ATOM 677 O O . ILE A 1 85 ? -9.874 5.481 18.211 1.00 87.56 85 ILE A O 1
ATOM 681 N N . SER A 1 86 ? -9.207 3.339 18.081 1.00 84.62 86 SER A N 1
ATOM 682 C CA . SER A 1 86 ? -9.950 2.873 19.246 1.00 84.62 86 SER A CA 1
ATOM 683 C C . SER A 1 86 ? -8.983 2.444 20.334 1.00 84.62 86 SER A C 1
ATOM 685 O O . SER A 1 86 ? -8.074 1.654 20.088 1.00 84.62 86 SER A O 1
ATOM 687 N N . THR A 1 87 ? -9.219 2.931 21.545 1.00 82.44 87 THR A N 1
ATOM 688 C CA . THR A 1 87 ? -8.490 2.513 22.741 1.00 82.44 87 THR A CA 1
ATOM 689 C C . THR A 1 87 ? -9.364 1.518 23.494 1.00 82.44 87 THR A C 1
ATOM 691 O O . THR A 1 87 ? -10.463 1.877 23.918 1.00 82.44 87 THR A O 1
ATOM 694 N N . ARG A 1 88 ? -8.912 0.270 23.652 1.00 74.44 88 ARG A N 1
ATOM 695 C CA . ARG A 1 88 ? -9.603 -0.741 24.462 1.00 74.44 88 ARG A CA 1
ATOM 696 C C . ARG A 1 88 ? -8.606 -1.356 25.441 1.00 74.44 88 ARG A C 1
ATOM 698 O O . ARG A 1 88 ? -7.759 -2.152 25.057 1.00 74.44 88 ARG A O 1
ATOM 705 N N . GLY A 1 89 ? -8.705 -0.976 26.715 1.00 74.25 89 GLY A N 1
ATOM 706 C CA . GLY A 1 89 ? -7.704 -1.350 27.720 1.00 74.25 89 GLY A CA 1
ATOM 707 C C . GLY A 1 89 ? -6.340 -0.723 27.408 1.00 74.25 89 GLY A C 1
ATOM 708 O O . GLY A 1 89 ? -6.272 0.471 27.121 1.00 74.25 89 GLY A O 1
ATOM 709 N N . ASN A 1 90 ? -5.276 -1.532 27.430 1.00 70.06 90 ASN A N 1
ATOM 710 C CA . ASN A 1 90 ? -3.905 -1.107 27.098 1.00 70.06 90 ASN A CA 1
ATOM 711 C C . ASN A 1 90 ? -3.606 -1.145 25.588 1.00 70.06 90 ASN A C 1
ATOM 713 O O . ASN A 1 90 ? -2.556 -0.682 25.140 1.00 70.06 90 ASN A O 1
ATOM 717 N N . GLU A 1 91 ? -4.521 -1.692 24.789 1.00 72.75 91 GLU A N 1
ATOM 718 C CA . GLU A 1 91 ? -4.344 -1.846 23.352 1.00 72.75 91 GLU A CA 1
ATOM 719 C C . GLU A 1 91 ? -4.999 -0.672 22.621 1.00 72.75 91 GLU A C 1
ATOM 721 O O . GLU A 1 91 ? -6.201 -0.404 22.749 1.00 72.75 91 GLU A O 1
ATOM 726 N N . LYS A 1 92 ? -4.197 0.045 21.830 1.00 81.50 92 LYS A N 1
ATOM 727 C CA . LYS A 1 92 ? -4.702 1.001 20.845 1.00 81.50 92 LYS A CA 1
ATOM 728 C C . LYS A 1 92 ? -4.702 0.337 19.485 1.00 81.50 92 LYS A C 1
ATOM 730 O O . LYS A 1 92 ? -3.694 -0.193 19.025 1.00 81.50 92 LYS A O 1
ATOM 735 N N . GLU A 1 93 ? -5.843 0.400 18.832 1.00 87.00 93 GLU A N 1
ATOM 736 C CA . GLU A 1 93 ? -6.058 -0.173 17.522 1.00 87.00 93 GLU A CA 1
ATOM 737 C C . GLU A 1 93 ? -6.372 0.941 16.528 1.00 87.00 93 GLU A C 1
ATOM 739 O O . GLU A 1 93 ? -7.159 1.842 16.811 1.00 87.00 93 GLU A O 1
ATOM 744 N N . CYS A 1 94 ? -5.755 0.877 15.354 1.00 85.25 94 CYS A N 1
ATOM 745 C CA . CYS A 1 94 ? -6.014 1.775 14.246 1.00 85.25 94 CYS A CA 1
ATOM 746 C C . CYS A 1 94 ? -6.777 1.035 13.146 1.00 85.25 94 CYS A C 1
ATOM 748 O O . CYS A 1 94 ? -6.311 0.035 12.599 1.00 85.25 94 CYS A O 1
ATOM 750 N N . CYS A 1 95 ? -7.948 1.561 12.812 1.00 87.06 95 CYS A N 1
ATOM 751 C CA . CYS A 1 95 ? -8.785 1.151 11.701 1.00 87.06 95 CYS A CA 1
ATOM 752 C C . CYS A 1 95 ? -8.730 2.223 10.610 1.00 87.06 95 CYS A C 1
ATOM 754 O O . CYS A 1 95 ? -9.200 3.343 10.805 1.00 87.06 95 CYS A O 1
ATOM 756 N N . LEU A 1 96 ? -8.230 1.868 9.437 1.00 87.06 96 LEU A N 1
ATOM 757 C CA . LEU A 1 96 ? -8.262 2.698 8.242 1.00 87.06 96 LEU A CA 1
ATOM 758 C C . LEU A 1 96 ? -9.322 2.143 7.293 1.00 87.06 96 LEU A C 1
ATOM 760 O O . LEU A 1 96 ? -9.285 0.962 6.966 1.00 87.06 96 LEU A O 1
ATOM 764 N N . LYS A 1 97 ? -10.276 2.973 6.869 1.00 86.00 97 LYS A N 1
ATOM 765 C CA . LYS A 1 97 ? -11.314 2.614 5.898 1.00 86.00 97 LYS A CA 1
ATOM 766 C C . LYS A 1 97 ? -11.170 3.496 4.662 1.00 86.00 97 LYS A C 1
ATOM 768 O O . LYS A 1 97 ? -11.165 4.723 4.781 1.00 86.00 97 LYS A O 1
ATOM 773 N N . ASP A 1 98 ? -11.048 2.871 3.496 1.00 82.19 98 ASP A N 1
ATOM 774 C CA . ASP A 1 98 ? -11.051 3.587 2.223 1.00 82.19 98 ASP A CA 1
ATOM 775 C C . ASP A 1 98 ? -12.481 3.948 1.770 1.00 82.19 98 ASP A C 1
ATOM 777 O O . ASP A 1 98 ? -13.479 3.583 2.402 1.00 82.19 98 ASP A O 1
ATOM 781 N N . PHE A 1 99 ? -12.579 4.706 0.677 1.00 78.69 99 PHE A N 1
ATOM 782 C CA . PHE A 1 99 ? -13.856 5.136 0.098 1.00 78.69 99 PHE A CA 1
ATOM 783 C C . PHE A 1 99 ? -14.688 3.975 -0.467 1.00 78.69 99 PHE A C 1
ATOM 785 O O . PHE A 1 99 ? -15.909 4.068 -0.536 1.00 78.69 99 PHE A O 1
ATOM 792 N N . GLU A 1 100 ? -14.029 2.881 -0.840 1.00 81.94 100 GLU A N 1
ATOM 793 C CA . GLU A 1 100 ? -14.628 1.671 -1.410 1.00 81.94 100 GLU A CA 1
ATOM 794 C C . GLU A 1 100 ? -15.124 0.710 -0.317 1.00 81.94 100 GLU A C 1
ATOM 796 O O . GLU A 1 100 ? -15.780 -0.293 -0.583 1.00 81.94 100 GLU A O 1
ATOM 801 N N . GLY A 1 101 ? -14.842 1.035 0.945 1.00 81.44 101 GLY A N 1
ATOM 802 C CA . GLY A 1 101 ? -15.279 0.291 2.112 1.00 81.44 101 GLY A CA 1
ATOM 803 C C . GLY A 1 101 ? -14.288 -0.750 2.623 1.00 81.44 101 GLY A C 1
ATOM 804 O O . GLY A 1 101 ? -14.568 -1.361 3.661 1.00 81.44 101 GLY A O 1
ATOM 805 N N . ARG A 1 102 ? -13.131 -0.919 1.972 1.00 84.19 102 ARG A N 1
ATOM 806 C CA . ARG A 1 102 ? -12.053 -1.808 2.417 1.00 84.19 102 ARG A CA 1
ATOM 807 C C . ARG A 1 102 ? -11.435 -1.259 3.694 1.00 84.19 102 ARG A C 1
ATOM 809 O O . ARG A 1 102 ? -11.299 -0.047 3.877 1.00 84.19 102 ARG A O 1
ATOM 816 N N . LYS A 1 103 ? -11.082 -2.164 4.606 1.00 86.12 103 LYS A N 1
ATOM 817 C CA . LYS A 1 103 ? -10.574 -1.823 5.937 1.00 86.12 103 LYS A CA 1
ATOM 818 C C . LYS A 1 103 ? -9.198 -2.431 6.154 1.00 86.12 103 LYS A C 1
ATOM 820 O O . LYS A 1 103 ? -9.000 -3.611 5.891 1.00 86.12 103 LYS A O 1
ATOM 825 N N . LEU A 1 104 ? -8.287 -1.639 6.700 1.00 83.88 104 LEU A N 1
ATOM 826 C CA . LEU A 1 104 ? -7.012 -2.087 7.239 1.00 83.88 104 LEU A CA 1
ATOM 827 C C . LEU A 1 104 ? -7.030 -1.848 8.746 1.00 83.88 104 LEU A C 1
ATOM 829 O O . LEU A 1 104 ? -7.255 -0.729 9.201 1.00 83.88 104 LEU A O 1
ATOM 833 N N . LYS A 1 105 ? -6.825 -2.916 9.513 1.00 87.62 105 LYS A N 1
ATOM 834 C CA . LYS A 1 105 ? -6.798 -2.904 10.976 1.00 87.62 105 LYS A CA 1
ATOM 835 C C . LYS A 1 105 ? -5.371 -3.194 11.416 1.00 87.62 105 LYS A C 1
ATOM 837 O O . LYS A 1 105 ? -4.781 -4.160 10.942 1.00 87.62 105 LYS A O 1
ATOM 842 N N . THR A 1 106 ? -4.817 -2.381 12.301 1.00 86.38 106 THR A N 1
ATOM 843 C CA . THR A 1 106 ? -3.497 -2.630 12.887 1.00 86.38 106 THR A CA 1
ATOM 844 C C . THR A 1 106 ? -3.497 -2.291 14.364 1.00 86.38 106 THR A C 1
ATOM 846 O O . THR A 1 106 ? -4.155 -1.347 14.798 1.00 86.38 106 THR A O 1
ATOM 849 N N . ILE A 1 107 ? -2.724 -3.046 15.134 1.00 86.38 107 ILE A N 1
ATOM 850 C CA . ILE A 1 107 ? -2.402 -2.703 16.518 1.00 86.38 107 ILE A CA 1
ATOM 851 C C . ILE A 1 107 ? -1.339 -1.602 16.475 1.00 86.38 107 ILE A C 1
ATOM 853 O O . ILE A 1 107 ? -0.456 -1.632 15.615 1.00 86.38 107 ILE A O 1
ATOM 857 N N . ILE A 1 108 ? -1.443 -0.608 17.353 1.00 82.62 108 ILE A N 1
ATOM 858 C CA . ILE A 1 108 ? -0.419 0.420 17.537 1.00 82.62 108 ILE A CA 1
ATOM 859 C C . ILE A 1 108 ? 0.564 -0.108 18.594 1.00 82.62 108 ILE A C 1
ATOM 861 O O . ILE A 1 108 ? 0.209 -0.137 19.777 1.00 82.62 108 ILE A O 1
ATOM 865 N N . PRO A 1 109 ? 1.773 -0.559 18.206 1.00 73.38 109 PRO A N 1
ATOM 866 C CA . PRO A 1 109 ? 2.745 -1.077 19.161 1.00 73.38 109 PRO A CA 1
ATOM 867 C C . PRO A 1 109 ? 3.229 0.040 20.100 1.00 73.38 109 PRO A C 1
ATOM 869 O O . PRO A 1 109 ? 3.383 1.185 19.678 1.00 73.38 109 PRO A O 1
ATOM 872 N N . HIS A 1 110 ? 3.471 -0.304 21.370 1.00 67.56 110 HIS A N 1
ATOM 873 C CA . HIS A 1 110 ? 4.011 0.591 22.410 1.00 67.56 110 HIS A CA 1
ATOM 874 C C . HIS A 1 110 ? 3.153 1.814 22.741 1.00 67.56 110 HIS A C 1
ATOM 876 O O . HIS A 1 110 ? 3.670 2.876 23.068 1.00 67.56 110 HIS A O 1
ATOM 882 N N . SER A 1 111 ? 1.829 1.679 22.702 1.00 60.97 111 SER A N 1
ATOM 883 C CA . SER A 1 111 ? 0.941 2.787 23.062 1.00 60.97 111 SER A CA 1
ATOM 884 C C . SER A 1 111 ? 0.872 3.104 24.570 1.00 60.97 111 SER A C 1
ATOM 886 O O . SER A 1 111 ? -0.014 3.864 24.982 1.00 60.97 111 SER A O 1
ATOM 888 N N . GLU A 1 112 ? 1.786 2.522 25.358 1.00 58.62 112 GLU A N 1
ATOM 889 C CA . GLU A 1 112 ? 1.880 2.685 26.806 1.00 58.62 112 GLU A CA 1
ATOM 890 C C . GLU A 1 112 ? 1.984 4.160 27.205 1.00 58.62 112 GLU A C 1
ATOM 892 O O . GLU A 1 112 ? 2.479 5.009 26.462 1.00 58.62 112 GLU A O 1
ATOM 897 N N . ARG A 1 113 ? 1.370 4.432 28.352 1.00 52.06 113 ARG A N 1
ATOM 898 C CA . ARG A 1 113 ? 1.129 5.747 28.930 1.00 52.06 113 ARG A CA 1
ATOM 899 C C . ARG A 1 113 ? 2.409 6.387 29.444 1.00 52.06 113 ARG A C 1
ATOM 901 O O . ARG A 1 113 ? 3.204 5.651 30.061 1.00 52.06 113 ARG A O 1
#

Foldseek 3Di:
DDDDDDDDDDDDDDDDDDPPDPPDDPDDDPDVVVVDDLVVLVVVLLPDDPVVLVVQLVPDPVSVVSSVVCVVVSVVSFDDKDWDWDDDPQWIKIWIAGPVGDIDIDIDPPSHD

Secondary structure (DSSP, 8-state):
--------------------------SS---TTSSS-HHHHHHHHHHS-HHHHHHHHHS-HHHHHHHHHHHHHHHHHSPPPEEEEEEETTEEEEEEE-TTS-EEEEE-TT---

pLDDT: mean 75.83, std 18.98, range [37.75, 96.62]

InterPro domains:
  IPR001810 F-box domain [PF00646] (33-73)
  IPR001810 F-box domain [SM00256] (36-76)
  IPR036047 F-box-like domain superfamily [SSF81383] (29-76)

Organism: NCBI:txid75947

Radius of gyration: 23.4 Å; chains: 1; bounding box: 75×33×45 Å